Protein AF-A0A1I7NR34-F1 (afdb_monomer)

Structure (mmCIF, N/CA/C/O backbone):
data_AF-A0A1I7NR34-F1
#
_entry.id   AF-A0A1I7NR34-F1
#
loop_
_atom_site.group_PDB
_atom_site.id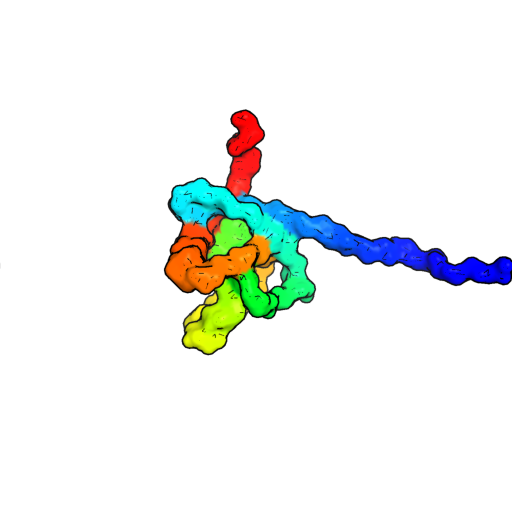
_atom_site.type_symbol
_atom_site.label_atom_id
_atom_site.label_alt_id
_atom_site.label_comp_id
_atom_site.label_asym_id
_atom_site.label_entity_id
_atom_site.label_seq_id
_atom_site.pdbx_PDB_ins_code
_atom_site.Cartn_x
_atom_site.Cartn_y
_atom_site.Cartn_z
_atom_site.occupancy
_atom_site.B_iso_or_equiv
_atom_site.auth_seq_id
_atom_site.auth_comp_id
_atom_site.auth_asym_id
_atom_site.auth_atom_id
_atom_site.pdbx_PDB_model_num
ATOM 1 N N . MET A 1 1 ? -53.051 6.136 -13.472 1.00 54.00 1 MET A N 1
ATOM 2 C CA . MET A 1 1 ? -53.123 5.898 -12.018 1.00 54.00 1 MET A CA 1
ATOM 3 C C . MET A 1 1 ? -52.690 4.467 -11.764 1.00 54.00 1 MET A C 1
ATOM 5 O O . MET A 1 1 ? -53.428 3.562 -12.113 1.00 54.00 1 MET A O 1
ATOM 9 N N . LEU A 1 2 ? -51.455 4.307 -11.293 1.00 42.38 2 LEU A N 1
ATOM 10 C CA . LEU A 1 2 ? -50.942 3.271 -10.389 1.00 42.38 2 LEU A CA 1
ATOM 11 C C . LEU A 1 2 ? -49.439 3.546 -10.318 1.00 42.38 2 LEU A C 1
ATOM 13 O O . LEU A 1 2 ? -48.717 3.384 -11.297 1.00 42.38 2 LEU A O 1
ATOM 17 N N . SER A 1 3 ? -49.054 4.136 -9.193 1.00 51.38 3 SER A N 1
ATOM 18 C CA . SER A 1 3 ? -47.723 4.546 -8.760 1.00 51.38 3 SER A CA 1
ATOM 19 C C . SER A 1 3 ? -47.013 3.347 -8.146 1.00 51.38 3 SER A C 1
ATOM 21 O O . SER A 1 3 ? -47.506 2.771 -7.177 1.00 51.38 3 SER A O 1
ATOM 23 N N . TRP A 1 4 ? -45.875 2.969 -8.711 1.00 53.78 4 TRP A N 1
ATOM 24 C CA . TRP A 1 4 ? -45.036 1.881 -8.234 1.00 53.78 4 TRP A CA 1
ATOM 25 C C . TRP A 1 4 ? -43.641 2.456 -8.004 1.00 53.78 4 TRP A C 1
ATOM 27 O O . TRP A 1 4 ? -43.069 3.076 -8.894 1.00 53.78 4 TRP A O 1
ATOM 37 N N . ILE A 1 5 ? -43.131 2.200 -6.797 1.00 59.31 5 ILE A N 1
ATOM 38 C CA . ILE A 1 5 ? -41.762 2.431 -6.319 1.00 59.31 5 ILE A CA 1
ATOM 39 C C . ILE A 1 5 ? -41.547 3.798 -5.650 1.00 59.31 5 ILE A C 1
ATOM 41 O O . ILE A 1 5 ? -40.802 4.666 -6.094 1.00 59.31 5 ILE A O 1
ATOM 45 N N . ASP A 1 6 ? -42.194 3.914 -4.491 1.00 55.56 6 ASP A N 1
ATOM 46 C CA . ASP A 1 6 ? -41.559 4.443 -3.289 1.00 55.56 6 ASP A CA 1
ATOM 47 C C . ASP A 1 6 ? -40.617 3.350 -2.749 1.00 55.56 6 ASP A C 1
ATOM 49 O O . ASP A 1 6 ? -41.038 2.366 -2.142 1.00 55.56 6 ASP A O 1
ATOM 53 N N . ALA A 1 7 ? -39.343 3.461 -3.099 1.00 52.50 7 ALA A N 1
ATOM 54 C CA . ALA A 1 7 ? -38.241 2.847 -2.378 1.00 52.50 7 ALA A CA 1
ATOM 55 C C . ALA A 1 7 ? -37.051 3.767 -2.624 1.00 52.50 7 ALA A C 1
ATOM 57 O O . ALA A 1 7 ? -36.312 3.601 -3.591 1.00 52.50 7 ALA A O 1
ATOM 58 N N . GLY A 1 8 ? -36.925 4.792 -1.781 1.00 47.72 8 GLY A N 1
ATOM 59 C CA . GLY A 1 8 ? -35.841 5.777 -1.776 1.00 47.72 8 GLY A CA 1
ATOM 60 C C . GLY A 1 8 ? -34.450 5.202 -1.479 1.00 47.72 8 GLY A C 1
ATOM 61 O O . GLY A 1 8 ? -33.676 5.813 -0.751 1.00 47.72 8 GLY A O 1
ATOM 62 N N . LEU A 1 9 ? -34.104 4.049 -2.047 1.00 51.78 9 LEU A N 1
ATOM 63 C CA . LEU A 1 9 ? -32.732 3.592 -2.202 1.00 51.78 9 LEU A CA 1
ATOM 64 C C . LEU A 1 9 ? -32.155 4.285 -3.435 1.00 51.78 9 LEU A C 1
ATOM 66 O O . LEU A 1 9 ? -31.986 3.695 -4.500 1.00 51.78 9 LEU A O 1
ATOM 70 N N . VAL A 1 10 ? -31.833 5.568 -3.275 1.00 56.41 10 VAL A N 1
ATOM 71 C CA . VAL A 1 10 ? -30.728 6.128 -4.052 1.00 56.41 10 VAL A CA 1
ATOM 72 C C . VAL A 1 10 ? -29.532 5.245 -3.688 1.00 56.41 10 VAL A C 1
ATOM 74 O O . VAL A 1 10 ? -29.217 5.175 -2.495 1.00 56.41 10 VAL A O 1
ATOM 77 N N . PRO A 1 11 ? -28.897 4.513 -4.627 1.00 50.38 11 PRO A N 1
ATOM 78 C CA . PRO A 1 11 ? -27.626 3.890 -4.309 1.00 50.38 11 PRO A CA 1
ATOM 79 C C . PRO A 1 11 ? -26.759 5.038 -3.823 1.00 50.38 11 PRO A C 1
ATOM 81 O O . PRO A 1 11 ? -26.597 6.025 -4.542 1.00 50.38 11 PRO A O 1
ATOM 84 N N . SER A 1 12 ? -26.286 4.974 -2.580 1.00 49.84 12 SER A N 1
ATOM 85 C CA . SER A 1 12 ? -25.258 5.890 -2.129 1.00 49.84 12 SER A CA 1
ATOM 86 C C . SER A 1 12 ? -24.117 5.692 -3.111 1.00 49.84 12 SER A C 1
ATOM 88 O O . SER A 1 12 ? -23.397 4.701 -3.018 1.00 49.84 12 SER A O 1
ATOM 90 N N . THR A 1 13 ? -24.014 6.570 -4.110 1.00 50.84 13 THR A N 1
ATOM 91 C CA . THR A 1 13 ? -22.808 6.756 -4.897 1.00 50.84 13 THR A CA 1
ATOM 92 C C . THR A 1 13 ?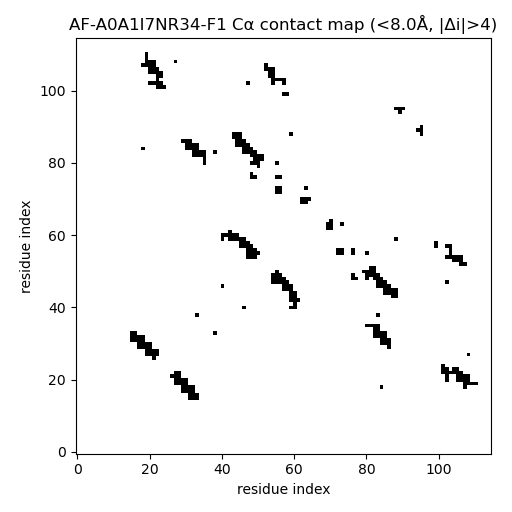 -21.768 7.004 -3.835 1.00 50.84 13 THR A C 1
ATOM 94 O O . THR A 1 13 ? -21.774 8.081 -3.232 1.00 50.84 13 THR A O 1
ATOM 97 N N . GLY A 1 14 ? -21.027 5.952 -3.477 1.00 48.22 14 GLY A N 1
ATOM 98 C CA . GLY A 1 14 ? -20.042 6.005 -2.420 1.00 48.22 14 GLY A CA 1
ATOM 99 C C . GLY A 1 14 ? -19.164 7.176 -2.784 1.00 48.22 14 GLY A C 1
ATOM 100 O O . GLY A 1 14 ? -18.517 7.149 -3.828 1.00 48.22 14 GLY A O 1
ATOM 101 N N . GLN A 1 15 ? -19.261 8.264 -2.020 1.00 50.97 15 GLN A N 1
ATOM 102 C CA . GLN A 1 15 ? -18.355 9.376 -2.206 1.00 50.97 15 GLN A CA 1
ATOM 103 C C . GLN A 1 15 ? -16.993 8.778 -1.950 1.00 50.97 15 GLN A C 1
ATOM 105 O O . GLN A 1 15 ? -16.678 8.418 -0.816 1.00 50.97 15 GLN A O 1
ATOM 110 N N . SER A 1 16 ? -16.257 8.580 -3.031 1.00 58.69 16 SER A N 1
ATOM 111 C CA . SER A 1 16 ? -14.952 7.985 -2.966 1.00 58.69 16 SER A CA 1
ATOM 112 C C . SER A 1 16 ? -14.076 8.921 -2.150 1.00 58.69 16 SER A C 1
ATOM 114 O O . SER A 1 16 ? -13.778 10.045 -2.563 1.00 58.69 16 SER A O 1
ATOM 116 N N . ARG A 1 17 ? -13.801 8.531 -0.904 1.00 78.75 17 ARG A N 1
ATOM 117 C CA . ARG A 1 17 ? -13.066 9.381 0.025 1.00 78.75 17 ARG A CA 1
ATOM 118 C C . ARG A 1 17 ? -11.603 9.287 -0.363 1.00 78.75 17 ARG A C 1
ATOM 120 O O . ARG A 1 17 ? -11.021 8.210 -0.313 1.00 78.75 17 ARG A O 1
ATOM 127 N N . LEU A 1 18 ? -11.007 10.405 -0.757 1.00 85.12 18 LEU A N 1
ATOM 128 C CA . LEU A 1 18 ? -9.569 10.444 -0.976 1.00 85.12 18 LEU A CA 1
ATOM 129 C C . LEU A 1 18 ? -8.855 10.378 0.379 1.00 85.12 18 LEU A C 1
ATOM 131 O O . LEU A 1 18 ? -9.156 11.149 1.289 1.00 85.12 18 LEU A O 1
ATOM 135 N N . GLY A 1 19 ? -7.928 9.435 0.514 1.00 90.38 19 GLY A N 1
ATOM 136 C CA . GLY A 1 19 ? -6.965 9.368 1.605 1.00 90.38 19 GLY A CA 1
ATOM 137 C C . GLY A 1 19 ? -5.621 9.892 1.122 1.00 90.38 19 GLY A C 1
ATOM 138 O O . GLY A 1 19 ? -5.090 9.400 0.128 1.00 90.38 19 GLY A O 1
ATOM 139 N N . HIS A 1 20 ? -5.060 10.877 1.817 1.00 94.69 20 HIS A N 1
ATOM 140 C CA . HIS A 1 20 ? -3.743 11.408 1.482 1.00 94.69 20 HIS A CA 1
ATOM 141 C C . HIS A 1 20 ? -2.667 10.714 2.311 1.00 94.69 20 HIS A C 1
ATOM 143 O O . HIS A 1 20 ? -2.758 10.663 3.537 1.00 94.69 20 HIS A O 1
ATOM 149 N N . TRP A 1 21 ? -1.639 10.204 1.641 1.00 96.25 21 TRP A N 1
ATOM 150 C CA . TRP A 1 21 ? -0.507 9.521 2.262 1.00 96.25 21 TRP A CA 1
ATOM 151 C C . TRP A 1 21 ? 0.795 10.181 1.833 1.00 96.25 21 TRP A C 1
ATOM 153 O O . TRP A 1 21 ? 0.994 10.462 0.654 1.00 96.25 21 TRP A O 1
ATOM 163 N N . GLN A 1 22 ? 1.677 10.436 2.790 1.00 97.56 22 GLN A N 1
ATOM 164 C CA . GLN A 1 22 ? 3.016 10.939 2.540 1.00 97.56 22 GLN A CA 1
ATOM 165 C C . GLN A 1 22 ? 3.990 9.764 2.491 1.00 97.56 22 GLN A C 1
ATOM 167 O O .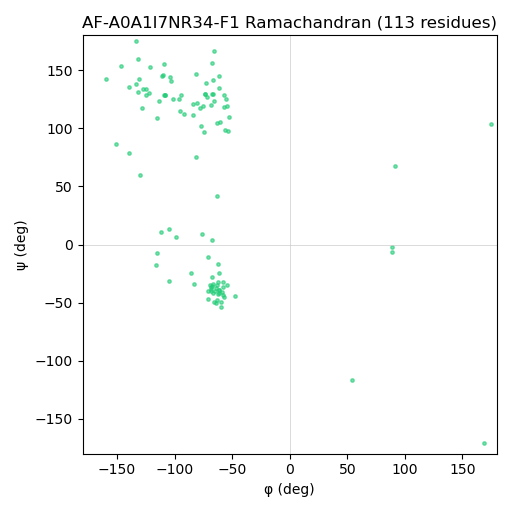 GLN A 1 22 ? 4.177 9.089 3.503 1.00 97.56 22 GLN A O 1
ATOM 172 N N . GLY A 1 23 ? 4.590 9.520 1.325 1.00 97.50 23 GLY A N 1
ATOM 173 C CA . GLY A 1 23 ? 5.647 8.521 1.164 1.00 97.50 23 GLY A CA 1
ATOM 174 C C . GLY A 1 23 ? 6.913 8.896 1.931 1.00 97.50 23 GLY A C 1
ATOM 175 O O . GLY A 1 23 ? 7.086 10.048 2.342 1.00 97.50 23 GLY A O 1
ATOM 176 N N . VAL A 1 24 ? 7.832 7.945 2.095 1.00 97.50 24 VAL A N 1
ATOM 177 C 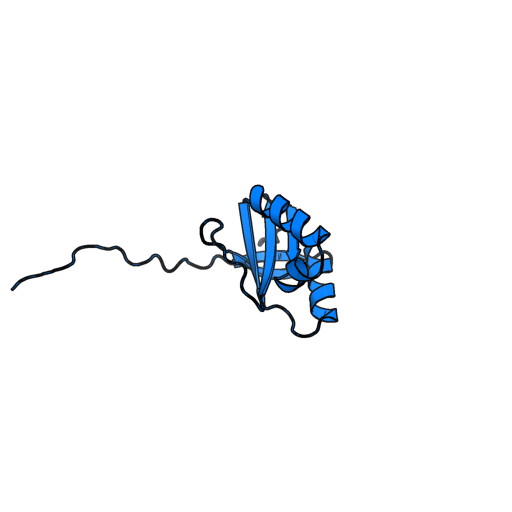CA . VAL A 1 24 ? 9.111 8.186 2.794 1.00 97.50 24 VAL A CA 1
ATOM 178 C C . VAL A 1 24 ? 9.976 9.247 2.102 1.00 97.50 24 VAL A C 1
ATOM 180 O O . VAL A 1 24 ? 10.773 9.922 2.749 1.00 97.50 24 VAL A O 1
ATOM 183 N N . SER A 1 25 ? 9.778 9.453 0.799 1.00 96.56 25 SER A N 1
ATOM 184 C CA . SER A 1 25 ? 10.374 10.524 -0.002 1.00 96.56 25 SER A CA 1
ATOM 185 C C . SER A 1 25 ? 9.809 11.917 0.301 1.00 96.56 25 SER A C 1
ATOM 187 O O . SER A 1 25 ? 10.336 12.915 -0.187 1.00 96.56 25 SER A O 1
ATOM 189 N N . GLY A 1 26 ? 8.720 12.002 1.069 1.00 95.88 26 GLY A N 1
ATOM 190 C CA . GLY A 1 26 ? 7.996 13.232 1.376 1.00 95.88 26 GLY A CA 1
ATOM 191 C C . GLY A 1 26 ? 6.898 13.592 0.370 1.00 95.88 26 GLY A C 1
ATOM 192 O O . GLY A 1 26 ? 6.144 14.531 0.628 1.00 95.88 26 GLY A O 1
ATOM 193 N N . LYS A 1 27 ? 6.767 12.858 -0.744 1.00 95.75 27 LYS A N 1
ATOM 194 C CA . LYS A 1 27 ? 5.701 13.062 -1.739 1.00 95.75 27 LYS A CA 1
ATOM 195 C C . LYS A 1 27 ? 4.327 12.724 -1.167 1.00 95.75 27 LYS A C 1
ATOM 197 O O . LYS A 1 27 ? 4.182 11.734 -0.457 1.00 95.75 27 LYS A O 1
ATOM 202 N N . ILE A 1 28 ? 3.319 13.519 -1.527 1.00 96.06 28 ILE A N 1
ATOM 203 C CA . ILE A 1 28 ? 1.924 13.277 -1.148 1.00 96.06 28 ILE A CA 1
ATOM 204 C C . ILE A 1 28 ? 1.198 12.550 -2.277 1.00 96.06 28 ILE A C 1
ATOM 206 O O . ILE A 1 28 ? 1.143 13.033 -3.409 1.00 96.06 28 ILE A O 1
ATOM 210 N N . TYR A 1 29 ? 0.596 11.417 -1.942 1.00 95.44 29 TYR A N 1
ATOM 211 C CA . TYR A 1 29 ? -0.230 10.611 -2.827 1.00 95.44 29 TYR A CA 1
ATOM 212 C C . TYR A 1 29 ? -1.689 10.739 -2.413 1.00 95.44 29 TYR A C 1
ATOM 214 O O . TYR A 1 29 ? -2.033 10.543 -1.248 1.00 95.44 29 TYR A O 1
ATOM 222 N N . SER A 1 30 ? -2.552 11.065 -3.374 1.00 95.12 30 SER A N 1
ATOM 223 C CA . SER A 1 30 ? -4.002 11.016 -3.183 1.00 95.12 30 SER A CA 1
ATOM 224 C C . SER A 1 30 ? -4.483 9.641 -3.612 1.00 95.12 30 SER A C 1
ATOM 226 O O . SER A 1 30 ? -4.381 9.295 -4.788 1.00 95.12 30 SER A O 1
ATOM 228 N N . LEU A 1 31 ? -4.954 8.854 -2.653 1.00 95.38 31 LEU A N 1
ATOM 229 C CA . LEU A 1 31 ? -5.379 7.480 -2.866 1.00 95.38 31 LEU A CA 1
ATOM 230 C C . LEU A 1 31 ? -6.888 7.371 -2.708 1.00 95.38 31 LEU A C 1
ATOM 232 O O . LEU A 1 31 ? -7.491 8.025 -1.860 1.00 95.38 31 LEU A O 1
ATOM 236 N N . GLU A 1 32 ? -7.503 6.505 -3.490 1.00 95.25 32 GLU A N 1
ATOM 237 C CA . GLU A 1 32 ? -8.934 6.284 -3.449 1.00 95.25 32 GLU A CA 1
ATOM 238 C C . GLU A 1 32 ? -9.302 5.286 -2.343 1.00 95.25 32 GLU A C 1
ATOM 240 O O . GLU A 1 32 ? -8.990 4.099 -2.458 1.00 95.25 32 GLU A O 1
ATOM 245 N N . SER A 1 33 ? -9.974 5.725 -1.276 1.00 94.69 33 SER A N 1
ATOM 246 C CA . SER A 1 33 ? -10.409 4.821 -0.206 1.00 94.69 33 SER A CA 1
ATOM 247 C C . SER A 1 33 ? -11.474 3.850 -0.708 1.00 94.69 33 SER A C 1
ATOM 249 O O . SER A 1 33 ? -12.471 4.249 -1.307 1.00 94.69 33 SER A O 1
ATOM 251 N N . GLN A 1 34 ? -11.249 2.568 -0.442 1.00 94.75 34 GLN A N 1
ATOM 252 C CA . GLN A 1 34 ? -12.147 1.475 -0.781 1.00 94.75 34 GLN A CA 1
ATOM 253 C C . GLN A 1 34 ? -12.891 1.012 0.472 1.00 94.75 34 GLN A C 1
ATOM 255 O O . GLN A 1 34 ? -12.308 0.898 1.554 1.00 94.75 34 GLN A O 1
ATOM 260 N N . THR A 1 35 ? -14.174 0.688 0.323 1.00 91.12 35 THR A N 1
ATOM 261 C CA . THR A 1 35 ? -14.935 0.021 1.381 1.00 91.12 35 THR A CA 1
ATOM 262 C C . THR A 1 35 ? -14.408 -1.398 1.560 1.00 91.12 35 THR A C 1
ATOM 264 O O . THR A 1 35 ? -14.462 -2.200 0.633 1.00 91.12 35 THR A O 1
ATOM 267 N N . ILE A 1 36 ? -13.925 -1.733 2.758 1.00 89.62 36 ILE A N 1
ATOM 268 C CA . ILE A 1 36 ? -13.283 -3.032 3.009 1.00 89.62 36 ILE A CA 1
ATOM 269 C C . ILE A 1 36 ? -14.221 -4.233 2.800 1.00 89.62 36 ILE A C 1
ATOM 271 O O . ILE A 1 36 ? -13.758 -5.283 2.366 1.00 89.62 36 ILE A O 1
ATOM 275 N N . SER A 1 37 ? -15.528 -4.091 3.065 1.00 88.31 37 SER A N 1
ATOM 276 C CA . SER A 1 37 ? -16.508 -5.172 2.861 1.00 88.31 37 SER A CA 1
ATOM 277 C C . SER A 1 37 ? -16.711 -5.529 1.391 1.00 88.31 37 SER A C 1
ATOM 279 O O . SER A 1 37 ? -17.029 -6.674 1.085 1.00 88.31 37 SER A O 1
ATOM 281 N N . ASP A 1 38 ? -16.492 -4.557 0.504 1.00 88.75 38 ASP A N 1
ATOM 282 C CA . ASP A 1 38 ? -16.744 -4.665 -0.934 1.00 88.75 38 ASP A CA 1
ATOM 283 C C . ASP A 1 38 ? -15.424 -4.643 -1.720 1.00 88.75 38 ASP A C 1
ATOM 285 O O . ASP A 1 38 ? -15.407 -4.495 -2.943 1.00 88.75 38 ASP A O 1
ATOM 289 N N . PHE A 1 39 ? -14.297 -4.753 -1.009 1.00 92.06 39 PHE A N 1
ATOM 290 C CA . PHE A 1 39 ? -12.975 -4.659 -1.596 1.00 92.06 39 PHE A CA 1
ATOM 291 C C . PHE A 1 39 ? -12.728 -5.827 -2.550 1.00 92.06 39 PHE A C 1
ATOM 293 O O . PHE A 1 39 ? -12.750 -6.999 -2.169 1.00 92.06 39 PHE A O 1
ATOM 300 N N . VAL A 1 40 ? -12.414 -5.474 -3.793 1.00 93.06 40 VAL A N 1
ATOM 301 C CA . VAL A 1 40 ? -11.947 -6.395 -4.822 1.00 93.06 40 VAL A CA 1
ATOM 302 C C . VAL A 1 40 ? -10.588 -5.915 -5.307 1.00 93.06 40 VAL A C 1
ATOM 304 O O . VAL A 1 40 ? -10.408 -4.744 -5.646 1.00 93.06 40 VAL A O 1
ATOM 307 N N . LEU A 1 41 ? -9.630 -6.837 -5.350 1.00 94.44 41 LEU A N 1
ATOM 308 C CA . LEU A 1 41 ? -8.321 -6.593 -5.933 1.00 94.44 41 LEU A CA 1
ATOM 309 C C . LEU A 1 41 ? -8.441 -6.654 -7.461 1.00 94.44 41 LEU A C 1
ATOM 311 O O . LEU A 1 41 ? -8.527 -7.742 -8.031 1.00 94.44 41 LEU A O 1
ATOM 315 N N . MET A 1 42 ? -8.473 -5.492 -8.108 1.00 94.44 42 MET A N 1
ATOM 316 C CA . MET A 1 42 ? -8.539 -5.389 -9.562 1.00 94.44 42 MET A CA 1
ATOM 317 C C . MET A 1 42 ? -7.160 -5.566 -10.183 1.00 94.44 42 MET A C 1
ATOM 319 O O . MET A 1 42 ? -6.136 -5.163 -9.623 1.00 94.44 42 MET A O 1
ATOM 323 N N . ASP A 1 43 ? -7.143 -6.163 -11.369 1.00 87.38 43 ASP A N 1
ATOM 324 C CA . ASP A 1 43 ? -5.936 -6.203 -12.175 1.00 87.38 43 ASP A CA 1
ATOM 325 C C . ASP A 1 43 ? -5.647 -4.813 -12.758 1.00 87.38 43 ASP A C 1
ATOM 327 O O . ASP A 1 43 ? -6.561 -4.102 -13.171 1.00 87.38 43 ASP A O 1
ATOM 331 N N . GLY A 1 44 ? -4.376 -4.414 -12.762 1.00 87.62 44 GLY A N 1
ATOM 332 C CA . GLY A 1 44 ? -3.951 -3.095 -13.249 1.00 87.62 44 GLY A CA 1
ATOM 333 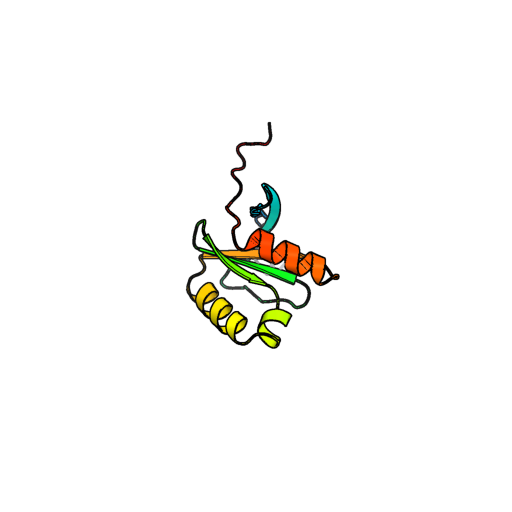C C . GLY A 1 44 ? -3.947 -1.966 -12.211 1.00 87.62 44 GLY A C 1
ATOM 334 O O . GLY A 1 44 ? -3.481 -0.876 -12.528 1.00 87.62 44 GLY A O 1
ATOM 335 N N . ASP A 1 45 ? -4.364 -2.220 -10.970 1.00 95.94 45 ASP A N 1
ATOM 336 C CA . ASP A 1 45 ? -4.279 -1.243 -9.881 1.00 95.94 45 ASP A CA 1
ATOM 337 C C . ASP A 1 45 ? -3.221 -1.621 -8.836 1.00 95.94 45 ASP A C 1
ATOM 339 O O . ASP A 1 45 ? -2.842 -2.786 -8.668 1.00 95.94 45 ASP A O 1
ATOM 343 N N . LEU A 1 46 ? -2.723 -0.601 -8.138 1.00 97.06 46 LEU A N 1
ATOM 344 C CA . LEU A 1 46 ? -1.899 -0.742 -6.947 1.00 97.06 46 LEU A CA 1
ATOM 345 C C . LEU A 1 46 ? -2.768 -0.425 -5.727 1.00 97.06 46 LEU A C 1
ATOM 347 O O . LEU A 1 46 ? -3.639 0.446 -5.772 1.00 97.06 46 LEU A O 1
ATOM 351 N N . TYR A 1 47 ? -2.526 -1.131 -4.632 1.00 97.94 47 TYR A N 1
ATOM 352 C CA . TYR A 1 47 ? -3.298 -0.994 -3.410 1.00 97.94 47 TYR A CA 1
ATOM 353 C C . TYR A 1 47 ? -2.385 -0.829 -2.206 1.00 97.94 47 TYR A C 1
ATOM 355 O O . TYR A 1 47 ? -1.346 -1.477 -2.112 1.00 97.94 47 TYR A O 1
ATOM 363 N N . LEU A 1 48 ? -2.814 0.015 -1.274 1.00 98.19 48 LEU A N 1
ATOM 364 C CA . LEU A 1 48 ? -2.240 0.195 0.051 1.00 98.19 48 LEU A CA 1
ATOM 365 C C . LEU A 1 48 ? -3.264 -0.294 1.075 1.00 98.19 48 LEU A C 1
ATOM 367 O O . LEU A 1 48 ? -4.399 0.179 1.109 1.00 98.19 48 LEU A O 1
ATOM 371 N N . ILE A 1 49 ? -2.862 -1.244 1.913 1.00 98.00 49 ILE A N 1
ATOM 372 C CA . ILE A 1 49 ? -3.660 -1.769 3.021 1.00 98.00 49 ILE A CA 1
ATOM 373 C C . ILE A 1 49 ? -3.054 -1.255 4.321 1.00 98.00 49 ILE A C 1
ATOM 375 O O . ILE A 1 49 ? -1.855 -1.415 4.554 1.00 98.00 49 ILE A O 1
ATOM 379 N N . ALA A 1 50 ? -3.882 -0.665 5.176 1.00 97.44 50 ALA A N 1
ATOM 380 C CA . ALA A 1 50 ? -3.458 -0.027 6.412 1.00 97.44 50 ALA A CA 1
ATOM 381 C C . ALA A 1 50 ? -4.299 -0.458 7.619 1.00 97.44 50 ALA A C 1
ATOM 383 O O . ALA A 1 50 ? -5.434 -0.931 7.500 1.00 97.44 50 ALA A O 1
ATOM 384 N N . ARG A 1 51 ? -3.707 -0.260 8.798 1.00 96.06 51 ARG A N 1
ATOM 385 C CA . ARG A 1 51 ? -4.400 -0.243 10.086 1.00 96.06 51 ARG A CA 1
ATOM 386 C C . ARG A 1 51 ? -4.027 1.037 10.824 1.00 96.06 51 ARG A C 1
ATOM 388 O O . ARG A 1 51 ? -2.856 1.236 11.157 1.00 96.06 51 ARG A O 1
ATOM 395 N N . GLY A 1 52 ? -5.008 1.888 11.096 1.00 93.25 52 GLY A N 1
ATOM 396 C CA . GLY A 1 52 ? -4.793 3.226 11.628 1.00 93.25 52 GLY A CA 1
ATOM 397 C C . GLY A 1 52 ? -3.816 4.003 10.747 1.00 93.25 52 GLY A C 1
ATOM 398 O O . GLY A 1 52 ? -4.066 4.230 9.567 1.00 93.25 52 GLY A O 1
ATOM 399 N N . ASN A 1 53 ? -2.667 4.369 11.314 1.00 94.19 53 ASN A N 1
ATOM 400 C CA . ASN A 1 53 ? -1.649 5.167 10.624 1.00 94.19 53 ASN A CA 1
ATOM 401 C C . ASN A 1 53 ? -0.497 4.323 10.060 1.00 94.19 53 ASN A C 1
ATOM 403 O O . ASN A 1 53 ? 0.502 4.883 9.615 1.00 94.19 53 ASN A O 1
ATOM 407 N N . SER A 1 54 ? -0.597 2.995 10.126 1.00 96.00 54 SER A N 1
ATOM 408 C CA . SER A 1 54 ? 0.463 2.083 9.704 1.00 96.00 54 SER A CA 1
ATOM 409 C C . SER A 1 54 ? 0.082 1.361 8.423 1.00 96.00 54 SER A C 1
ATOM 411 O O . SER A 1 54 ? -0.972 0.725 8.346 1.00 96.00 54 SER A O 1
ATOM 413 N N . VAL A 1 55 ? 0.980 1.411 7.444 1.00 98.00 55 VAL A N 1
ATOM 414 C CA . VAL A 1 55 ? 0.901 0.596 6.234 1.00 98.00 55 VAL A CA 1
ATOM 415 C C . VAL A 1 55 ? 1.255 -0.848 6.584 1.00 98.00 55 VAL A C 1
ATOM 417 O O . VAL A 1 55 ? 2.253 -1.113 7.250 1.00 98.00 55 VAL A O 1
ATOM 420 N N . LEU A 1 56 ? 0.403 -1.787 6.175 1.00 98.00 56 LEU A N 1
ATOM 421 C CA . LEU A 1 56 ? 0.586 -3.223 6.401 1.00 98.00 56 LEU A CA 1
ATOM 422 C C . LEU A 1 56 ? 1.033 -3.955 5.135 1.00 98.00 56 LEU A C 1
ATOM 424 O O . LEU A 1 56 ? 1.730 -4.965 5.221 1.00 98.00 56 LEU A O 1
ATOM 428 N N . TRP A 1 57 ? 0.604 -3.475 3.968 1.00 98.31 57 TRP A N 1
ATOM 429 C CA . TRP A 1 57 ? 0.966 -4.043 2.675 1.00 98.31 57 TRP A CA 1
ATOM 430 C C . TRP A 1 57 ? 0.744 -3.016 1.563 1.00 98.31 57 TRP A C 1
ATOM 432 O O . TRP A 1 57 ? -0.245 -2.282 1.590 1.00 98.31 57 TRP A O 1
ATOM 442 N N . VAL A 1 58 ? 1.638 -3.000 0.575 1.00 98.19 58 VAL A N 1
ATOM 443 C CA . VAL A 1 58 ? 1.477 -2.251 -0.675 1.00 98.19 58 VAL A CA 1
ATOM 444 C C . VAL A 1 58 ? 1.793 -3.187 -1.832 1.00 98.19 58 VAL A C 1
ATOM 446 O O . VAL A 1 58 ? 2.812 -3.876 -1.803 1.00 98.19 58 VAL A O 1
ATOM 449 N N . GLY A 1 59 ? 0.936 -3.233 -2.845 1.00 97.38 59 GLY A N 1
ATOM 450 C CA . GLY A 1 59 ? 1.172 -4.100 -3.994 1.00 97.38 59 GLY A CA 1
ATOM 451 C C . GLY A 1 59 ? -0.022 -4.237 -4.925 1.00 97.38 59 GLY A C 1
ATOM 452 O O . GLY A 1 59 ? -1.017 -3.520 -4.822 1.00 97.38 59 GLY A O 1
ATOM 453 N N . CYS A 1 60 ? 0.094 -5.167 -5.863 1.00 96.81 60 CYS A N 1
ATOM 454 C CA . CYS A 1 60 ? -0.915 -5.477 -6.871 1.00 96.81 60 CYS A CA 1
ATOM 455 C C . CYS A 1 60 ? -1.152 -6.991 -6.998 1.00 96.81 60 CYS A C 1
ATOM 457 O O . CYS A 1 60 ? -0.448 -7.811 -6.401 1.00 96.81 60 CYS A O 1
ATOM 459 N N . SER A 1 61 ? -2.135 -7.369 -7.820 1.00 95.81 61 SER A N 1
ATOM 460 C CA . SER A 1 61 ? -2.452 -8.762 -8.182 1.00 95.81 61 SER A CA 1
ATOM 461 C C . SER A 1 61 ? -1.213 -9.570 -8.596 1.00 95.81 61 SER A C 1
ATOM 463 O O . SER A 1 61 ? -1.015 -10.693 -8.129 1.00 95.81 61 SER A O 1
ATOM 465 N N . ALA A 1 62 ? -0.341 -8.989 -9.426 1.00 93.56 62 ALA A N 1
ATOM 466 C CA . ALA A 1 62 ? 0.860 -9.648 -9.935 1.00 93.56 62 ALA A CA 1
ATOM 467 C C . ALA A 1 62 ? 1.854 -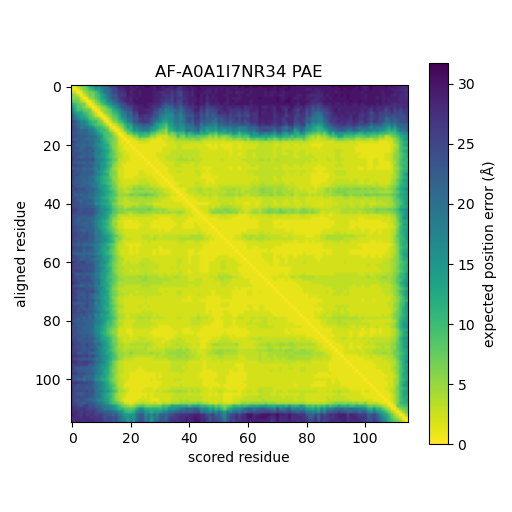10.023 -8.822 1.00 93.56 62 ALA A C 1
ATOM 469 O O . ALA A 1 62 ? 2.480 -11.083 -8.897 1.00 93.56 62 ALA A O 1
ATOM 470 N N . ASP A 1 63 ? 1.964 -9.210 -7.766 1.00 94.75 63 ASP A N 1
ATOM 471 C CA . ASP A 1 63 ? 2.824 -9.514 -6.616 1.00 94.75 63 ASP A CA 1
ATOM 472 C C . ASP A 1 63 ? 2.283 -10.731 -5.850 1.00 94.75 63 ASP A C 1
ATOM 474 O O . ASP A 1 63 ? 3.048 -11.577 -5.391 1.00 94.75 63 ASP A O 1
ATOM 478 N N . LEU A 1 64 ? 0.955 -10.879 -5.773 1.00 95.94 64 LEU A N 1
ATOM 479 C CA . LEU A 1 64 ? 0.332 -12.055 -5.165 1.00 95.94 64 LEU A CA 1
ATOM 480 C C . LEU A 1 64 ? 0.537 -13.309 -6.015 1.00 95.94 64 LEU A C 1
ATOM 482 O O . LEU A 1 64 ? 0.694 -14.398 -5.474 1.00 95.94 64 LEU A O 1
ATOM 486 N N . VAL A 1 65 ? 0.552 -13.205 -7.340 1.00 94.88 65 VAL A N 1
ATOM 487 C CA . VAL A 1 65 ? 0.808 -14.370 -8.201 1.00 94.88 65 VAL A CA 1
ATOM 488 C C . VAL A 1 65 ? 2.277 -14.797 -8.110 1.00 94.88 65 VAL A C 1
ATOM 490 O O . VAL A 1 65 ? 2.567 -15.980 -7.915 1.00 94.88 65 VAL A O 1
ATOM 493 N N . SER A 1 66 ? 3.196 -13.837 -8.198 1.00 94.56 66 SER A N 1
ATOM 494 C CA . SER A 1 66 ? 4.634 -14.094 -8.334 1.00 94.56 66 SER A CA 1
ATOM 495 C C . SER A 1 66 ? 5.362 -14.373 -7.015 1.00 94.56 66 SER A C 1
ATOM 497 O O . SER A 1 66 ? 6.261 -15.213 -7.006 1.00 94.56 66 SER A O 1
ATOM 499 N N . ASP A 1 67 ? 4.967 -13.745 -5.900 1.00 96.44 67 ASP A N 1
ATOM 500 C CA . ASP A 1 67 ? 5.658 -13.862 -4.609 1.00 96.44 67 ASP A CA 1
ATOM 501 C C . ASP A 1 67 ? 4.781 -14.547 -3.534 1.00 96.44 67 ASP A C 1
ATOM 503 O O . ASP A 1 67 ? 3.840 -13.944 -2.998 1.00 96.44 67 ASP A O 1
ATOM 507 N N . PRO A 1 68 ? 5.099 -15.800 -3.139 1.00 96.88 68 PRO A N 1
ATOM 508 C CA . PRO A 1 68 ? 4.440 -16.471 -2.021 1.00 96.88 68 PRO A CA 1
ATOM 509 C C . PRO A 1 68 ? 4.477 -15.691 -0.706 1.00 96.88 68 PRO A C 1
ATOM 511 O O . PRO A 1 68 ? 3.516 -15.763 0.062 1.00 96.88 68 PRO A O 1
ATOM 514 N N . ALA A 1 69 ? 5.551 -14.950 -0.432 1.00 96.44 69 ALA A N 1
ATOM 515 C CA . ALA A 1 69 ? 5.667 -14.178 0.796 1.00 96.44 69 ALA A CA 1
ATOM 516 C C . ALA A 1 69 ? 4.719 -12.969 0.774 1.00 96.44 69 ALA A C 1
ATOM 518 O O . ALA A 1 69 ? 4.043 -12.705 1.771 1.00 96.44 69 ALA A O 1
ATOM 519 N N . SER A 1 70 ? 4.586 -12.295 -0.374 1.00 96.50 70 SER A N 1
ATOM 520 C CA . SER A 1 70 ? 3.598 -11.228 -0.576 1.00 96.50 70 SER A CA 1
ATOM 521 C C . SER A 1 70 ? 2.171 -11.724 -0.352 1.00 96.50 70 SER A C 1
ATOM 523 O O . SER A 1 70 ? 1.406 -11.061 0.344 1.00 96.50 70 SER A O 1
ATOM 525 N N . ARG A 1 71 ? 1.825 -12.939 -0.811 1.00 97.56 71 ARG A N 1
ATOM 526 C CA . ARG A 1 71 ? 0.506 -13.545 -0.526 1.00 97.56 71 ARG A CA 1
ATOM 527 C C . ARG A 1 71 ? 0.209 -13.684 0.959 1.00 97.56 71 ARG A C 1
ATOM 529 O O . ARG A 1 71 ? -0.921 -13.440 1.382 1.00 97.56 71 ARG A O 1
ATOM 536 N N . VAL A 1 72 ? 1.195 -14.121 1.740 1.00 98.00 72 VAL A N 1
ATOM 537 C CA . VAL A 1 72 ? 1.037 -14.265 3.192 1.00 98.00 72 VAL A CA 1
ATOM 538 C C . VAL A 1 72 ? 0.837 -12.891 3.826 1.00 98.00 72 VAL A C 1
ATOM 540 O O . VAL A 1 72 ? -0.159 -12.698 4.520 1.00 98.00 72 VAL A O 1
ATOM 543 N N . ARG A 1 73 ? 1.703 -11.920 3.500 1.00 97.81 73 ARG A N 1
ATOM 544 C CA . ARG A 1 73 ? 1.603 -10.540 4.003 1.00 97.81 73 ARG A CA 1
ATOM 545 C C . ARG A 1 73 ? 0.260 -9.895 3.663 1.00 97.81 73 ARG A C 1
ATOM 547 O O . ARG A 1 73 ? -0.364 -9.316 4.542 1.00 97.81 73 ARG A O 1
ATOM 554 N N . PHE A 1 74 ? -0.215 -10.046 2.428 1.00 98.00 74 PHE A N 1
ATOM 555 C CA . PHE A 1 74 ? -1.508 -9.524 1.984 1.00 98.00 74 PHE A CA 1
ATOM 556 C C . PHE A 1 74 ? -2.671 -10.094 2.798 1.00 98.00 74 PHE A C 1
ATOM 558 O O . PHE A 1 74 ? -3.498 -9.340 3.304 1.00 98.00 74 PHE A O 1
ATOM 565 N N . ARG A 1 75 ? -2.732 -11.421 2.962 1.00 97.31 75 ARG A N 1
ATOM 566 C CA . ARG A 1 75 ? -3.807 -12.062 3.729 1.00 97.31 75 ARG A CA 1
ATOM 567 C C . ARG A 1 75 ? -3.789 -11.618 5.192 1.00 97.31 75 ARG A C 1
ATOM 569 O O . ARG A 1 75 ? -4.845 -11.337 5.756 1.00 97.31 75 ARG A O 1
ATOM 576 N N . ASP A 1 76 ? -2.603 -11.534 5.790 1.00 97.94 76 ASP A N 1
ATOM 577 C CA . ASP A 1 76 ? -2.440 -11.114 7.182 1.00 97.94 76 ASP A CA 1
ATOM 578 C C . ASP A 1 76 ? -2.796 -9.632 7.376 1.00 97.94 76 ASP A C 1
ATOM 580 O O . ASP A 1 76 ? -3.418 -9.275 8.382 1.00 97.94 76 ASP A O 1
ATOM 584 N N . ALA A 1 77 ? -2.444 -8.782 6.405 1.00 97.69 77 ALA A N 1
ATOM 585 C CA . ALA A 1 77 ? -2.816 -7.374 6.364 1.00 97.69 77 ALA A CA 1
ATOM 586 C C . ALA A 1 77 ? -4.334 -7.209 6.242 1.00 97.69 77 ALA A C 1
ATOM 588 O O . ALA A 1 77 ? -4.936 -6.514 7.058 1.00 97.69 77 ALA A O 1
ATOM 589 N N . LEU A 1 78 ? -4.970 -7.896 5.289 1.00 96.56 78 LEU A N 1
ATOM 590 C CA . LEU A 1 78 ? -6.407 -7.782 5.037 1.00 96.56 78 LEU A CA 1
ATOM 591 C C . LEU A 1 78 ? -7.248 -8.260 6.227 1.00 96.56 78 LEU A C 1
ATOM 593 O O . LEU A 1 78 ? -8.237 -7.624 6.570 1.00 96.56 78 LEU A O 1
ATOM 597 N N . ALA A 1 79 ? -6.817 -9.316 6.926 1.00 96.69 79 ALA A N 1
ATOM 598 C CA . ALA A 1 79 ? -7.480 -9.793 8.144 1.00 96.69 79 ALA A CA 1
ATOM 599 C C . ALA A 1 79 ? -7.480 -8.760 9.288 1.00 96.69 79 ALA A C 1
ATOM 601 O O . ALA A 1 79 ? -8.198 -8.910 10.278 1.00 96.69 79 ALA A O 1
ATOM 602 N N . ARG A 1 80 ? -6.624 -7.740 9.190 1.00 96.31 80 ARG A N 1
ATOM 603 C CA . ARG A 1 80 ? -6.398 -6.735 10.223 1.00 96.31 80 ARG A CA 1
ATOM 604 C C . ARG A 1 80 ? -6.796 -5.328 9.782 1.00 96.31 80 ARG A C 1
ATOM 606 O O . ARG A 1 80 ? -6.936 -4.466 10.64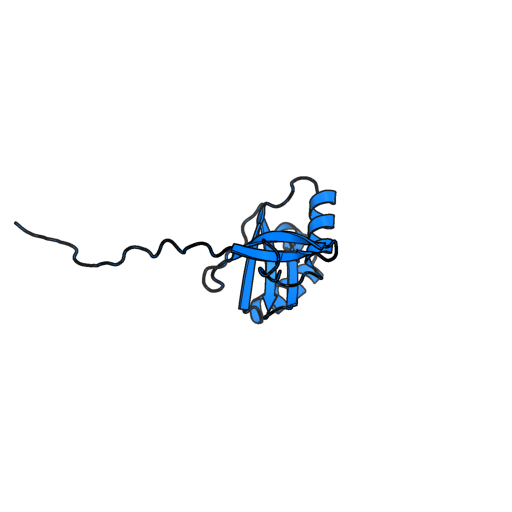6 1.00 96.31 80 ARG A O 1
ATOM 613 N N . ALA A 1 81 ? -6.941 -5.087 8.493 1.00 96.81 81 ALA A N 1
ATOM 614 C CA . ALA A 1 81 ? -7.070 -3.751 7.951 1.00 96.81 81 ALA A CA 1
ATOM 615 C C . ALA A 1 81 ? -8.312 -3.018 8.471 1.00 96.81 81 ALA A C 1
ATOM 617 O O . ALA A 1 81 ? -9.367 -3.614 8.681 1.00 96.81 81 ALA A O 1
ATOM 618 N N . ASP A 1 82 ? -8.167 -1.710 8.652 1.00 95.12 82 ASP A N 1
ATOM 619 C CA . ASP A 1 82 ? -9.286 -0.772 8.785 1.00 95.12 82 ASP A CA 1
ATOM 620 C C . ASP A 1 82 ? -9.326 0.236 7.621 1.00 95.12 82 ASP A C 1
ATOM 622 O O . ASP A 1 82 ? -10.312 0.957 7.471 1.00 95.12 82 ASP A O 1
ATOM 626 N N . GLY A 1 83 ? -8.304 0.231 6.755 1.00 94.75 83 GLY A N 1
ATOM 627 C CA . GLY A 1 83 ? -8.240 1.040 5.545 1.00 94.75 83 GLY A CA 1
ATOM 628 C C . GLY A 1 83 ? -7.655 0.275 4.360 1.00 94.75 83 GLY A C 1
ATOM 629 O O . GLY A 1 83 ? -6.632 -0.402 4.475 1.00 94.75 83 GLY A O 1
ATOM 630 N N . VAL A 1 84 ? -8.296 0.423 3.201 1.00 97.12 84 VAL A N 1
ATOM 631 C CA . VAL A 1 84 ? -7.778 -0.011 1.901 1.00 97.12 84 VAL A CA 1
ATOM 632 C C . VAL A 1 84 ? -7.853 1.171 0.950 1.00 97.12 84 VAL A C 1
ATOM 634 O O . VAL A 1 84 ? -8.864 1.871 0.897 1.00 97.12 84 VAL A O 1
ATOM 637 N N . PHE A 1 85 ? -6.778 1.405 0.212 1.00 96.75 85 PHE A N 1
ATOM 638 C CA . PHE A 1 85 ? -6.646 2.545 -0.677 1.00 96.75 85 PHE A CA 1
ATOM 639 C C . PHE A 1 85 ? -6.114 2.095 -2.030 1.00 96.75 85 PHE A C 1
ATOM 641 O O . PHE A 1 85 ? -5.205 1.273 -2.095 1.00 96.75 85 PHE A O 1
ATOM 648 N N . ARG A 1 86 ? -6.680 2.637 -3.103 1.00 96.94 86 ARG A N 1
ATOM 649 C CA . ARG A 1 86 ? -6.350 2.306 -4.488 1.00 96.94 86 ARG A CA 1
ATOM 650 C C . ARG A 1 86 ? -5.636 3.471 -5.157 1.00 96.94 86 ARG A C 1
ATOM 652 O O . ARG A 1 86 ? -5.944 4.634 -4.898 1.00 96.94 86 ARG 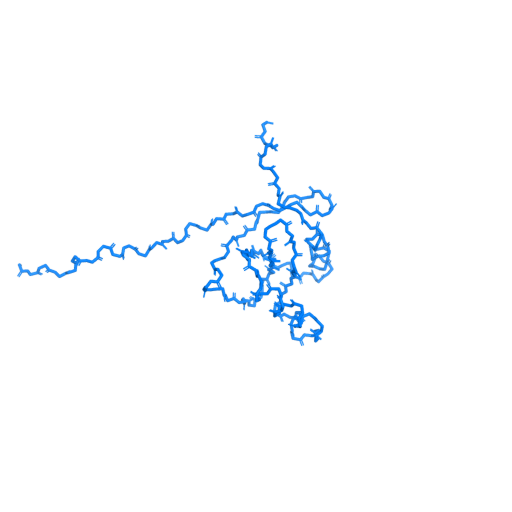A O 1
ATOM 659 N N . LEU A 1 87 ? -4.705 3.157 -6.044 1.00 95.50 87 LEU A N 1
ATOM 660 C CA . LEU A 1 87 ? -4.078 4.106 -6.951 1.00 95.50 87 LEU A CA 1
ATOM 661 C C . LEU A 1 87 ? -3.739 3.425 -8.274 1.00 95.50 87 LEU A C 1
ATOM 663 O O . LEU A 1 87 ? -3.508 2.217 -8.320 1.00 95.50 87 LEU A O 1
ATOM 667 N N . SER A 1 88 ? -3.679 4.219 -9.342 1.00 94.12 88 SER A N 1
ATOM 668 C CA . SER A 1 88 ? -3.259 3.729 -10.652 1.00 94.12 88 SER A CA 1
ATOM 669 C C . SER A 1 88 ? -1.868 3.111 -10.559 1.00 94.12 88 SER A C 1
ATOM 671 O O . SER A 1 88 ? -0.927 3.737 -10.063 1.00 94.12 88 SER A O 1
ATOM 673 N N . ARG A 1 89 ? -1.728 1.884 -11.060 1.00 93.69 89 ARG A N 1
ATOM 674 C CA . ARG A 1 89 ? -0.430 1.222 -11.153 1.00 93.69 89 ARG A CA 1
ATOM 675 C C . ARG A 1 89 ? 0.386 1.849 -12.293 1.00 93.69 89 ARG A C 1
ATOM 677 O O . ARG A 1 89 ? -0.110 1.911 -13.417 1.00 93.69 89 ARG A O 1
ATOM 684 N N . PRO A 1 90 ? 1.648 2.250 -12.063 1.00 94.75 90 PRO A N 1
ATOM 685 C CA . PRO A 1 90 ? 2.557 2.571 -13.159 1.00 94.75 90 PRO A CA 1
ATOM 686 C C . PRO A 1 90 ? 2.802 1.345 -14.053 1.00 94.75 90 PRO A C 1
ATOM 688 O O . PRO A 1 90 ? 3.066 0.253 -13.546 1.00 94.75 90 PRO A O 1
ATOM 691 N N . GLU A 1 91 ? 2.753 1.524 -15.375 1.00 91.62 91 GLU A N 1
ATOM 692 C CA . GLU A 1 91 ? 3.020 0.442 -16.342 1.00 91.62 91 GLU A CA 1
ATOM 693 C C . GLU A 1 91 ? 4.484 -0.020 -16.309 1.00 91.62 91 GLU A C 1
ATOM 695 O O . GLU A 1 91 ? 4.777 -1.199 -16.492 1.00 91.62 91 GLU A O 1
ATOM 700 N N . ILE A 1 92 ? 5.406 0.911 -16.047 1.00 94.25 92 ILE A N 1
ATOM 701 C CA . ILE A 1 92 ? 6.842 0.641 -15.957 1.00 94.25 92 ILE A CA 1
ATOM 702 C C . ILE A 1 92 ? 7.154 0.067 -14.573 1.00 94.25 92 ILE A C 1
ATOM 704 O O . ILE A 1 92 ? 6.932 0.731 -13.556 1.00 94.25 92 ILE A O 1
ATOM 708 N N . ASP A 1 93 ? 7.722 -1.138 -14.535 1.00 91.56 93 ASP A N 1
ATOM 709 C CA . ASP A 1 93 ? 7.966 -1.852 -13.279 1.00 91.56 93 ASP A CA 1
ATOM 710 C C . ASP A 1 93 ? 8.912 -1.112 -12.326 1.00 91.56 93 ASP A C 1
ATOM 712 O O . ASP A 1 93 ? 8.621 -1.057 -11.136 1.00 91.56 93 ASP A O 1
ATOM 716 N N . ASP A 1 94 ? 9.971 -0.460 -12.810 1.00 95.62 94 ASP A N 1
ATOM 717 C CA . ASP A 1 94 ? 10.869 0.326 -11.946 1.00 95.62 94 ASP A CA 1
ATOM 718 C C . ASP A 1 94 ? 10.138 1.480 -11.246 1.00 95.62 94 ASP A C 1
ATOM 720 O O . ASP A 1 94 ? 10.359 1.753 -10.062 1.00 95.62 94 ASP A O 1
ATOM 724 N N . ALA A 1 95 ? 9.219 2.143 -11.957 1.00 95.75 95 ALA A N 1
ATOM 725 C CA . ALA A 1 95 ? 8.394 3.203 -11.389 1.00 95.75 95 ALA A CA 1
ATOM 726 C C . ALA A 1 95 ? 7.398 2.639 -10.367 1.00 95.75 95 ALA A C 1
ATOM 728 O O . ALA A 1 95 ? 7.202 3.229 -9.304 1.00 95.75 95 ALA A O 1
ATOM 729 N N . ARG A 1 96 ? 6.809 1.472 -10.653 1.00 95.94 96 ARG A N 1
ATOM 730 C CA . ARG A 1 96 ? 5.923 0.760 -9.727 1.00 95.94 96 ARG A CA 1
ATOM 731 C C . ARG A 1 96 ? 6.658 0.329 -8.460 1.00 95.94 96 ARG A C 1
ATOM 733 O O . ARG A 1 96 ? 6.151 0.573 -7.372 1.00 95.94 96 ARG A O 1
ATOM 740 N N . LEU A 1 97 ? 7.833 -0.284 -8.580 1.00 95.69 97 LEU A N 1
ATOM 741 C CA . LEU A 1 97 ? 8.635 -0.732 -7.440 1.00 95.69 97 LEU A CA 1
ATOM 742 C C . LEU A 1 97 ? 9.110 0.451 -6.595 1.00 95.69 97 LEU A C 1
ATOM 744 O O . LEU A 1 97 ? 9.044 0.387 -5.371 1.00 95.69 97 LEU A O 1
ATOM 748 N N . SER A 1 98 ? 9.504 1.554 -7.236 1.00 96.75 98 SER A N 1
ATOM 749 C CA . SER A 1 98 ? 9.846 2.795 -6.532 1.00 96.75 98 SER A CA 1
ATOM 750 C C . SER A 1 98 ? 8.651 3.348 -5.751 1.00 96.75 98 SER A C 1
ATOM 752 O O . SER A 1 98 ? 8.808 3.770 -4.611 1.00 96.75 98 SER A O 1
ATOM 754 N N . LEU A 1 99 ? 7.452 3.321 -6.342 1.00 97.19 99 LEU A N 1
ATOM 755 C CA . LEU A 1 99 ? 6.215 3.751 -5.689 1.00 97.19 99 LEU A CA 1
ATOM 756 C C . LEU A 1 99 ? 5.827 2.839 -4.516 1.00 97.19 99 LEU A C 1
ATOM 758 O O . LEU A 1 99 ? 5.435 3.342 -3.468 1.00 97.19 99 LEU A O 1
ATOM 762 N N . VAL A 1 100 ? 5.960 1.518 -4.671 1.00 97.31 100 VAL A N 1
ATOM 763 C CA . VAL A 1 100 ? 5.738 0.545 -3.588 1.00 97.31 100 VAL A CA 1
ATOM 764 C C . VAL A 1 100 ? 6.686 0.828 -2.428 1.00 97.31 100 VAL A C 1
ATOM 766 O O . VAL A 1 100 ? 6.216 1.057 -1.319 1.00 97.31 100 VAL A O 1
ATOM 769 N N . ALA A 1 101 ? 7.992 0.899 -2.694 1.00 97.31 101 ALA A N 1
ATOM 770 C CA . ALA A 1 101 ? 8.996 1.174 -1.670 1.00 97.31 101 ALA A CA 1
ATOM 771 C C . ALA A 1 101 ? 8.748 2.516 -0.962 1.00 97.31 101 ALA A C 1
ATOM 773 O O . ALA A 1 101 ? 8.951 2.633 0.245 1.00 97.31 101 ALA A O 1
ATOM 774 N N . ASP A 1 102 ? 8.272 3.525 -1.699 1.00 98.06 102 ASP A N 1
ATOM 775 C CA . ASP A 1 102 ? 7.958 4.827 -1.118 1.00 98.06 102 ASP A CA 1
ATOM 776 C C . ASP A 1 102 ? 6.748 4.776 -0.169 1.00 98.06 102 ASP A C 1
ATOM 778 O O . ASP A 1 102 ? 6.712 5.463 0.855 1.00 98.06 102 ASP A O 1
ATOM 782 N N . LEU A 1 103 ? 5.756 3.948 -0.511 1.00 98.06 103 LEU A N 1
ATOM 783 C CA . LEU A 1 103 ? 4.508 3.803 0.229 1.00 98.06 103 LEU A CA 1
ATOM 784 C C . LEU A 1 103 ? 4.581 2.809 1.393 1.00 98.06 103 LEU A C 1
ATOM 786 O O . LEU A 1 103 ? 3.814 2.953 2.338 1.00 98.06 103 LEU A O 1
ATOM 790 N N . GLU A 1 104 ? 5.487 1.830 1.377 1.00 97.00 104 GLU A N 1
ATOM 791 C CA . GLU A 1 104 ? 5.625 0.835 2.456 1.00 97.00 104 GLU A CA 1
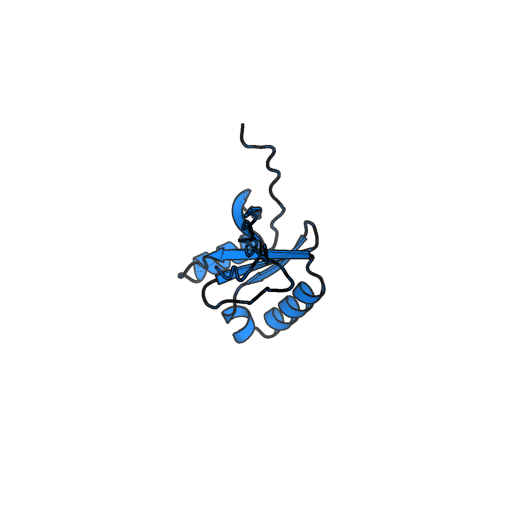ATOM 792 C C . GLU A 1 104 ? 5.893 1.469 3.831 1.00 97.00 104 GLU A C 1
ATOM 794 O O . GLU A 1 104 ? 5.443 0.951 4.852 1.00 97.00 104 GLU A O 1
ATOM 799 N N . GLY A 1 105 ? 6.593 2.607 3.861 1.00 94.31 105 GLY A N 1
ATOM 800 C CA . GLY A 1 105 ? 6.852 3.391 5.072 1.00 94.31 105 GLY A CA 1
ATOM 801 C C . GLY A 1 105 ? 6.015 4.667 5.189 1.00 94.31 105 GLY A C 1
ATOM 802 O O . GLY A 1 105 ? 6.361 5.538 5.988 1.00 94.31 105 GLY A O 1
ATOM 803 N N . ALA A 1 106 ? 4.967 4.819 4.376 1.00 97.44 106 ALA A N 1
ATOM 804 C CA . ALA A 1 106 ? 4.180 6.043 4.342 1.00 97.44 106 ALA A CA 1
ATOM 805 C C . ALA A 1 106 ? 3.383 6.279 5.629 1.00 97.44 106 ALA A C 1
ATOM 807 O O . ALA A 1 106 ? 3.015 5.356 6.359 1.00 97.44 106 ALA A O 1
ATOM 808 N N . LEU A 1 107 ? 3.054 7.548 5.863 1.00 96.50 107 LEU A N 1
ATOM 809 C CA . LEU A 1 107 ? 2.172 7.988 6.940 1.00 96.50 107 LEU A CA 1
ATOM 810 C C . LEU A 1 107 ? 0.970 8.737 6.359 1.00 96.50 107 LEU A C 1
ATOM 812 O O . LEU A 1 107 ? 1.103 9.362 5.304 1.00 96.50 107 LEU A O 1
ATOM 816 N N . PRO A 1 108 ? -0.191 8.748 7.037 1.00 94.75 108 PRO A N 1
ATOM 817 C CA . PRO A 1 108 ? -1.284 9.627 6.650 1.00 94.75 108 PRO A CA 1
ATOM 818 C C . PRO A 1 108 ? -0.795 11.077 6.612 1.00 94.75 108 PRO A C 1
ATOM 820 O O . PRO A 1 108 ? -0.236 11.584 7.591 1.00 94.75 108 PRO A O 1
ATOM 823 N N . ALA A 1 109 ? -0.988 11.742 5.477 1.00 92.12 109 ALA A N 1
ATOM 824 C CA . ALA A 1 109 ? -0.618 13.136 5.327 1.00 92.12 109 ALA A CA 1
ATOM 825 C C . ALA A 1 109 ? -1.524 13.986 6.224 1.00 92.12 109 ALA A C 1
ATOM 827 O O . ALA A 1 109 ? -2.752 13.867 6.185 1.00 92.12 109 ALA A O 1
ATOM 828 N N . ARG A 1 110 ? -0.930 14.866 7.031 1.00 79.44 110 ARG A N 1
ATOM 829 C CA . ARG A 1 110 ? -1.706 15.879 7.747 1.00 79.44 110 ARG A CA 1
ATOM 830 C C . ARG A 1 110 ? -2.098 16.951 6.738 1.00 79.44 110 ARG A C 1
ATOM 832 O O . ARG A 1 110 ? -1.228 17.597 6.167 1.00 79.44 110 ARG A O 1
ATOM 839 N N . LEU A 1 111 ? -3.398 17.146 6.536 1.00 61.84 111 LEU A N 1
ATOM 840 C CA . LEU A 1 111 ? -3.941 18.186 5.652 1.00 61.84 111 LEU A CA 1
ATOM 841 C C . LEU A 1 111 ? -3.691 19.624 6.162 1.00 61.84 111 LEU A C 1
ATOM 843 O O . LEU A 1 111 ? -4.106 20.576 5.514 1.00 61.84 111 LEU A O 1
ATOM 847 N N . ASP A 1 112 ? -2.959 19.801 7.266 1.00 51.25 112 ASP A N 1
ATOM 848 C CA . ASP A 1 112 ? -2.659 21.103 7.880 1.00 51.25 112 ASP A CA 1
ATOM 849 C C . ASP A 1 112 ? -1.577 21.919 7.137 1.00 51.25 112 ASP A C 1
ATOM 851 O O . ASP A 1 112 ? -1.108 22.937 7.641 1.00 51.25 112 ASP A O 1
ATOM 855 N N . GLN A 1 113 ? -1.154 21.495 5.944 1.00 42.97 113 GLN A N 1
ATOM 856 C CA . GLN A 1 113 ? -0.177 22.210 5.114 1.00 42.97 113 GLN A CA 1
ATOM 857 C C . GLN A 1 113 ? -0.674 22.371 3.675 1.00 42.97 113 GLN A C 1
ATOM 859 O O . GLN A 1 113 ? -0.059 21.912 2.718 1.00 42.97 113 GLN A O 1
ATOM 864 N N . ALA A 1 114 ? -1.809 23.043 3.530 1.00 33.00 114 ALA A N 1
ATOM 865 C CA . ALA A 1 114 ? -2.189 23.717 2.295 1.00 33.00 114 ALA A CA 1
ATOM 866 C C . ALA A 1 114 ? -2.825 25.062 2.672 1.00 33.00 114 ALA A C 1
ATOM 868 O O . ALA A 1 114 ? -4.046 25.190 2.740 1.00 33.00 114 ALA A O 1
ATOM 869 N N . ALA A 1 115 ? -1.973 26.035 2.995 1.00 33.84 115 ALA A N 1
ATOM 870 C CA . ALA A 1 115 ? -2.317 27.449 3.104 1.00 33.84 115 ALA A CA 1
ATOM 871 C C . ALA A 1 115 ? -1.374 28.243 2.199 1.00 33.84 115 ALA A C 1
ATOM 873 O O . ALA A 1 115 ? -0.165 27.911 2.202 1.00 33.84 115 ALA A O 1
#

Sequence (115 aa):
MLSWIDAGLVPSTGQSRLGHWQGVSGKIYSLESQTISDFVLMDGDLYLIARGNSVLWVGCSADLVSDPASRVRFRDALARADGVFRLSRPEIDDARLSLVADLEGALPARLDQAA

Foldseek 3Di:
DDDDDPDPCPPPPPPFDWFWKQFPVRDIDTWGWDDLVPDDQDAQKWKWFDAAFATQAIGHPVCCVPPPVNVVSVVVSSVRGPIMTIDGADPDVVVNVVVRNRRNGMTGDDPPPDD

pLDDT: mean 86.86, std 17.83, range [33.0, 98.31]

Mean predicted aligned error: 8.27 Å

Secondary structure (DSSP, 8-state):
----------------PEEEEE-TTS-EEEEEEEPGGG----TTEEEEEEETTEEEEEE-HHHHHH-HHHHHHHHHHHTT-SEEEEEEPPSSHHHHHHHHHHHHT-EEPPTT---

Nearest PDB structures (foldseek):
  8qti-assembly1_J  TM=2.385E-01  e=8.024E+00  Mycolicibacterium smegmatis MC2 155

Radius of gyration: 17.25 Å; Cα contacts (8 Å, |Δi|>4): 177; chains: 1; bounding box: 64×44×28 Å

Solvent-accessible surface area (backbone atoms only — not comparable to full-atom values): 6783 Å² total; per-residue (Å²): 142,87,90,81,80,95,66,92,72,68,76,76,75,71,75,70,46,71,45,46,32,23,23,69,82,65,51,76,43,79,22,42,42,48,59,75,94,75,62,71,91,50,83,75,36,29,36,41,34,19,43,89,66,41,49,56,38,56,50,38,58,66,46,45,73,75,31,72,66,49,39,51,42,44,54,60,29,63,79,59,42,79,43,34,30,37,42,86,44,56,90,51,61,72,59,32,52,52,50,37,63,27,44,54,67,21,35,68,47,73,81,91,77,80,127

Organism: NCBI:txid429728